Protein AF-A0A9B0X4F9-F1 (afdb_monomer_lite)

Foldseek 3Di:
DDDDDDDDDDDDDDDDDDDDDDDDDDDDDDDDDDDPDPPPCQDPVNVVVVVVPPDDPPDDDDDDDDDPVCVQKDWDDKDWW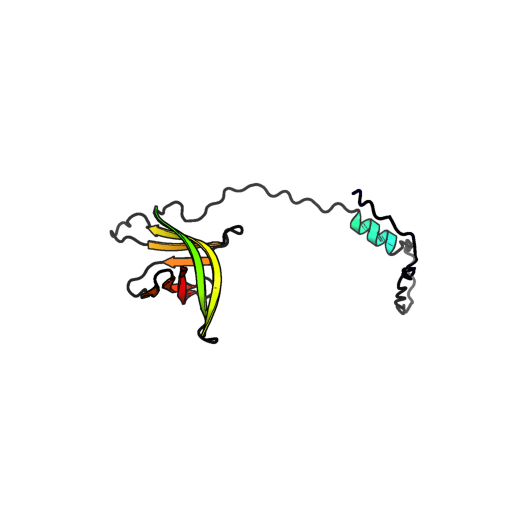WKWFQDPVVRDTDTLATGIKTKIWGDQDPVRDIKIWIWGAHPPVRHTRFTFIDDPPKDWDDPDPQKIKIWGQGPPPRDTTIMMID

pLDDT: mean 78.78, std 25.09, range [26.3, 98.56]

Sequence (166 aa):
GTQKLNQTQHENDSYAKEKPFKSTLKFTVCSPDSRTDSIKNTSLIESAAAFSSKPTPKCLLEKIDVITGEEAEHNVLKINCKLFLFNNTTQSWTERGRGILRLNDTARSDCGTLQSRLIMRNQGSLRLILNSKLWAQMEIQRANHKNVQLTATDLEDYSIKIFLIQ

Radius of gyration: 32.58 Å; chains: 1; bounding box: 94×85×43 Å

Secondary structure (DSSP, 8-state):
-----------------PPP-----------------------HHHHHHHHHTSPPP---PPPPP---S-TTEEEEEEEEEEEEEEETTTTEEEEEEEEEEEEEEEPPPTT----EEEEEEETTT--EEEEEE--TT--EEE-SSS-EEEEEE-TTT--EEEEEE-

InterPro domains:
  IPR000156 Ran binding domain [PF00638] (65-148)
  IPR000156 Ran binding domain [PS50196] (55-159)
  IPR000156 Ran binding domain [SM00160] (55-166)
  IPR011993 PH-like domain superfamily [G3DSA:2.30.29.30] (2-166)
  IPR045255 Ran binding protein RanBP1-like [PTHR23138] (9-165)

Structure (mmCIF, N/CA/C/O backbone):
data_AF-A0A9B0X4F9-F1
#
_entry.id   AF-A0A9B0X4F9-F1
#
loop_
_atom_site.group_PDB
_atom_site.id
_atom_site.type_symbol
_atom_site.label_atom_id
_atom_site.label_alt_id
_atom_site.label_comp_id
_atom_site.label_asym_id
_atom_site.label_entity_id
_atom_site.label_seq_id
_atom_site.pdbx_PDB_ins_code
_atom_site.Cartn_x
_atom_site.Cartn_y
_atom_site.Cartn_z
_atom_site.occupancy
_atom_site.B_iso_or_equiv
_atom_site.auth_seq_id
_atom_site.auth_comp_id
_atom_site.auth_asym_id
_atom_site.auth_atom_id
_atom_site.pdbx_PDB_model_num
ATOM 1 N N . GLY A 1 1 ? -49.229 49.265 -10.719 1.00 39.28 1 GLY A N 1
ATOM 2 C CA . GLY A 1 1 ? -48.471 49.822 -9.587 1.00 39.28 1 GLY A CA 1
ATOM 3 C C . GLY A 1 1 ? -47.003 49.586 -9.826 1.00 39.28 1 GLY A C 1
ATOM 4 O O . GLY A 1 1 ? -46.507 48.509 -9.546 1.00 39.28 1 GLY A O 1
ATOM 5 N N . THR A 1 2 ? -46.360 50.561 -10.446 1.00 32.59 2 THR A N 1
ATOM 6 C CA . THR A 1 2 ? -44.930 50.648 -10.740 1.00 32.59 2 THR A CA 1
ATOM 7 C C . THR A 1 2 ? -44.145 50.846 -9.442 1.00 32.59 2 THR A C 1
ATOM 9 O O . THR A 1 2 ? -44.478 51.738 -8.668 1.00 32.59 2 THR A O 1
ATOM 12 N N . GLN A 1 3 ? -43.088 50.065 -9.217 1.00 37.56 3 GLN A N 1
ATOM 13 C CA . GLN A 1 3 ? -42.052 50.392 -8.236 1.00 37.56 3 GLN A CA 1
ATOM 14 C C . GLN A 1 3 ? -40.694 50.394 -8.943 1.00 37.56 3 GLN A C 1
ATOM 16 O O . GLN A 1 3 ? -40.137 49.356 -9.282 1.00 37.56 3 GLN A O 1
ATOM 21 N N . LYS A 1 4 ? -40.210 51.608 -9.210 1.00 31.52 4 LYS A N 1
ATOM 22 C CA . LYS A 1 4 ? -38.825 51.950 -9.534 1.00 31.52 4 LYS A CA 1
ATOM 23 C C . LYS A 1 4 ? -38.386 52.822 -8.358 1.00 31.52 4 LYS A C 1
ATOM 25 O O . LYS A 1 4 ? -38.984 53.877 -8.160 1.00 31.52 4 LYS A O 1
ATOM 30 N N . LEU A 1 5 ? -37.427 52.363 -7.556 1.00 28.86 5 LEU A N 1
ATOM 31 C CA . LEU A 1 5 ? -36.815 53.165 -6.496 1.00 28.86 5 LEU A CA 1
ATOM 32 C C . LEU A 1 5 ? -35.343 53.400 -6.832 1.00 28.86 5 LEU A C 1
ATOM 34 O O . LEU A 1 5 ? -34.676 52.552 -7.422 1.00 28.86 5 LEU A O 1
ATOM 38 N N . ASN A 1 6 ? -34.924 54.618 -6.519 1.00 30.31 6 ASN A N 1
ATOM 39 C CA . ASN A 1 6 ? -33.817 55.356 -7.092 1.00 30.31 6 ASN A CA 1
ATOM 40 C C . ASN A 1 6 ? -32.425 54.878 -6.668 1.00 30.31 6 ASN A C 1
ATOM 42 O O . ASN A 1 6 ? -32.217 54.354 -5.577 1.00 30.31 6 ASN A O 1
ATOM 46 N N . GLN A 1 7 ? -31.474 55.182 -7.553 1.00 26.91 7 GLN A N 1
ATOM 47 C CA . GLN A 1 7 ? -30.061 55.374 -7.244 1.00 26.91 7 GLN A CA 1
ATOM 48 C C . GLN A 1 7 ? -29.886 56.513 -6.229 1.00 26.91 7 GLN A C 1
ATOM 50 O O . GLN A 1 7 ? -30.475 57.582 -6.401 1.00 26.91 7 GLN A O 1
ATOM 55 N N . THR A 1 8 ? -29.013 56.302 -5.244 1.00 27.41 8 THR A N 1
ATOM 56 C CA . THR A 1 8 ? -28.493 57.351 -4.359 1.00 27.41 8 THR A CA 1
ATOM 57 C C . THR A 1 8 ? -26.998 57.534 -4.601 1.00 27.41 8 THR A C 1
ATOM 59 O O . THR A 1 8 ? -26.262 56.587 -4.876 1.00 27.41 8 THR A O 1
ATOM 62 N N . GLN A 1 9 ? -26.607 58.800 -4.545 1.00 28.00 9 GLN A N 1
ATOM 63 C CA . GLN A 1 9 ? -25.304 59.388 -4.801 1.00 28.00 9 GLN A CA 1
ATOM 64 C C . GLN A 1 9 ? -24.295 59.148 -3.660 1.00 28.00 9 GLN A C 1
ATOM 66 O O . GLN A 1 9 ? -24.671 59.116 -2.496 1.00 28.00 9 GLN A O 1
ATOM 71 N N . HIS A 1 10 ? -23.024 59.014 -4.055 1.00 26.30 10 HIS A N 1
ATOM 72 C CA . HIS A 1 10 ? -21.832 59.731 -3.567 1.00 26.30 10 HIS A CA 1
ATOM 73 C C . HIS A 1 10 ? -21.676 60.036 -2.058 1.00 26.30 10 HIS A C 1
ATOM 75 O O . HIS A 1 10 ? -22.319 60.945 -1.555 1.00 26.30 10 HIS A O 1
ATOM 81 N N . GLU A 1 11 ? -20.685 59.400 -1.416 1.00 26.62 11 GLU A N 1
ATOM 82 C CA . GLU A 1 11 ? -19.753 59.977 -0.418 1.00 26.62 11 GLU A CA 1
ATOM 83 C C . GLU A 1 11 ? -18.623 58.950 -0.168 1.00 26.62 11 GLU A C 1
ATOM 85 O O . GLU A 1 11 ? -18.886 57.778 0.068 1.00 26.62 11 GLU A O 1
ATOM 90 N N . ASN A 1 12 ? -17.394 59.257 -0.599 1.00 26.66 12 ASN A N 1
ATOM 91 C CA . ASN A 1 12 ? -16.253 59.667 0.236 1.00 26.66 12 ASN A CA 1
ATOM 92 C C . ASN A 1 12 ? -15.709 58.569 1.162 1.00 26.66 12 ASN A C 1
ATOM 94 O O . ASN A 1 12 ? -16.177 58.439 2.280 1.00 26.66 12 ASN A O 1
ATOM 98 N N . ASP A 1 13 ? -14.630 57.901 0.739 1.00 30.25 13 ASP A N 1
ATOM 99 C CA . ASP A 1 13 ? -13.618 57.391 1.669 1.00 30.25 13 ASP A CA 1
ATOM 100 C C . ASP A 1 13 ? -12.222 57.463 1.037 1.00 30.25 13 ASP A C 1
ATOM 102 O O . ASP A 1 13 ? -11.857 56.758 0.095 1.00 30.25 13 ASP A O 1
ATOM 106 N N . SER A 1 14 ? -11.440 58.401 1.560 1.00 31.98 14 SER A N 1
ATOM 107 C CA . SER A 1 14 ? -10.028 58.610 1.280 1.00 31.98 14 SER A CA 1
ATOM 108 C C . SER A 1 14 ? -9.202 57.464 1.865 1.00 31.98 14 SER A C 1
ATOM 110 O O . SER A 1 14 ? -9.016 57.402 3.080 1.00 31.98 14 SER A O 1
ATOM 112 N N . TYR A 1 15 ? -8.656 56.588 1.021 1.00 32.69 15 TYR A N 1
ATOM 113 C CA . TYR A 1 15 ? -7.673 55.598 1.459 1.00 32.69 15 TYR A CA 1
ATOM 114 C C . TYR A 1 15 ? -6.246 56.148 1.345 1.00 32.69 15 TYR A C 1
ATOM 116 O O . TYR A 1 15 ? -5.843 56.745 0.345 1.00 32.69 15 TYR A O 1
ATOM 124 N N . ALA A 1 16 ? -5.511 55.991 2.440 1.00 39.97 16 ALA A N 1
ATOM 125 C CA . ALA A 1 16 ? -4.215 56.583 2.709 1.00 39.97 16 ALA A CA 1
ATOM 126 C C . ALA A 1 16 ? -3.143 56.228 1.661 1.00 39.97 16 ALA A C 1
ATOM 128 O O . ALA A 1 16 ? -2.991 55.081 1.251 1.00 39.97 16 ALA A O 1
ATOM 129 N N . LYS A 1 17 ? -2.336 57.233 1.293 1.00 35.12 17 LYS A N 1
ATOM 130 C CA . LYS A 1 17 ? -1.061 57.059 0.585 1.00 35.12 17 LYS A CA 1
ATOM 131 C C . LYS A 1 17 ? -0.130 56.186 1.429 1.00 35.12 17 LYS A C 1
ATOM 133 O O . LYS A 1 17 ? 0.412 56.664 2.428 1.00 35.12 17 LYS A O 1
ATOM 138 N N . GLU A 1 18 ? 0.099 54.946 1.010 1.00 40.00 18 GLU A N 1
ATOM 139 C CA . GLU A 1 18 ? 1.185 54.132 1.550 1.00 40.00 18 GLU A CA 1
ATOM 140 C C . GLU A 1 18 ? 2.526 54.809 1.236 1.00 40.00 18 GLU A C 1
ATOM 142 O O . GLU A 1 18 ? 2.889 55.050 0.083 1.00 40.00 18 GLU A O 1
ATOM 147 N N . LYS A 1 19 ? 3.252 55.191 2.290 1.00 42.22 19 LYS A N 1
ATOM 148 C CA . LYS A 1 19 ? 4.610 55.722 2.175 1.00 42.22 19 LYS A CA 1
ATOM 149 C C . LYS A 1 19 ? 5.572 54.540 2.021 1.00 42.22 19 LYS A C 1
ATOM 151 O O . LYS A 1 19 ? 5.506 53.622 2.835 1.00 42.22 19 LYS A O 1
ATOM 156 N N . PRO A 1 20 ? 6.502 54.561 1.054 1.00 38.19 20 PRO A N 1
ATOM 157 C CA . PRO A 1 20 ? 7.489 53.499 0.927 1.00 38.19 20 PRO A CA 1
ATOM 158 C C . PRO A 1 20 ? 8.387 53.467 2.170 1.00 38.19 20 PRO A C 1
ATOM 160 O O . PRO A 1 20 ? 8.995 54.474 2.546 1.00 38.19 20 PRO A O 1
ATOM 163 N N . PHE A 1 21 ? 8.455 52.300 2.810 1.00 39.16 21 PHE A N 1
ATOM 164 C CA . PHE A 1 21 ? 9.322 52.027 3.951 1.00 39.16 21 PHE A CA 1
ATOM 165 C C . PHE A 1 21 ? 10.792 52.116 3.510 1.00 39.16 21 PHE A C 1
ATOM 167 O O . PHE A 1 21 ? 11.320 51.217 2.857 1.00 39.16 21 PHE A O 1
ATOM 174 N N . LYS A 1 22 ? 11.464 53.226 3.835 1.00 42.25 22 LYS A N 1
ATOM 175 C CA . LYS A 1 22 ? 12.913 53.379 3.645 1.00 42.25 22 LYS A CA 1
ATOM 176 C C . LYS A 1 22 ? 13.643 52.742 4.826 1.00 42.25 22 LYS A C 1
ATOM 178 O O . LYS A 1 22 ? 13.843 53.386 5.852 1.00 42.25 22 LYS A O 1
ATOM 183 N N . SER A 1 23 ? 14.056 51.488 4.669 1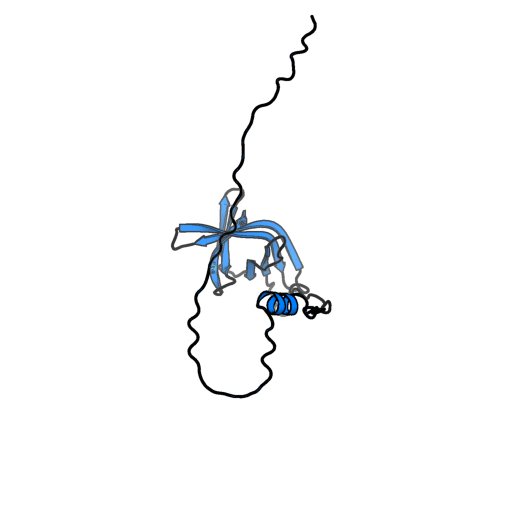.00 43.59 23 SER A N 1
ATOM 184 C CA . SER A 1 23 ? 15.052 50.872 5.548 1.00 43.59 23 SER A CA 1
ATOM 185 C C . SER A 1 23 ? 16.450 51.300 5.097 1.00 43.59 23 SER A C 1
ATOM 187 O O . SER A 1 23 ? 16.928 50.872 4.047 1.00 43.59 23 SER A O 1
ATOM 189 N N . THR A 1 24 ? 17.100 52.172 5.865 1.00 32.31 24 THR A N 1
ATOM 190 C CA . THR A 1 24 ? 18.518 52.505 5.672 1.00 32.31 24 THR A CA 1
ATOM 191 C C . THR A 1 24 ? 19.353 51.565 6.536 1.00 32.31 24 THR A C 1
ATOM 193 O O . THR A 1 24 ? 19.509 51.802 7.734 1.00 32.31 24 THR A O 1
ATOM 196 N N . LEU A 1 25 ? 19.910 50.508 5.943 1.00 37.31 25 LEU A N 1
ATOM 197 C CA . LEU A 1 25 ? 20.941 49.700 6.598 1.00 37.31 25 LEU A CA 1
ATOM 198 C C . LEU A 1 25 ? 22.278 50.449 6.520 1.00 37.31 25 LEU A C 1
ATOM 200 O O . LEU A 1 25 ? 22.839 50.630 5.442 1.00 37.31 25 LEU A O 1
ATOM 204 N N . LYS A 1 26 ? 22.779 50.912 7.669 1.00 31.39 26 LYS A N 1
ATOM 205 C CA . LYS A 1 26 ? 24.117 51.504 7.791 1.00 31.39 26 LYS A CA 1
ATOM 206 C C . LYS A 1 26 ? 25.141 50.377 7.935 1.00 31.39 26 LYS A C 1
ATOM 208 O O . LYS A 1 26 ? 25.306 49.840 9.024 1.00 31.39 26 LYS A O 1
ATOM 213 N N . PHE A 1 27 ? 25.820 50.024 6.849 1.00 35.81 27 PHE A N 1
ATOM 214 C CA . PHE A 1 27 ? 27.037 49.218 6.929 1.00 35.81 27 PHE A CA 1
ATOM 215 C C . PHE A 1 27 ? 28.228 50.138 7.202 1.00 35.81 27 PHE A C 1
ATOM 217 O O . PHE A 1 27 ? 28.522 51.035 6.413 1.00 35.81 27 PHE A O 1
ATOM 224 N N . THR A 1 28 ? 28.904 49.926 8.329 1.00 27.84 28 THR A N 1
ATOM 225 C CA . THR A 1 28 ? 30.188 50.566 8.627 1.00 27.84 28 THR A CA 1
ATOM 226 C C . THR A 1 28 ? 31.271 49.868 7.809 1.00 27.84 28 THR A C 1
ATOM 228 O O . THR A 1 28 ? 31.554 48.694 8.034 1.00 27.84 28 THR A O 1
ATOM 231 N N . VAL A 1 29 ? 31.862 50.580 6.850 1.00 33.84 29 VAL A N 1
ATOM 232 C CA . VAL A 1 29 ? 33.028 50.119 6.085 1.00 33.84 29 VAL A CA 1
ATOM 233 C C . VAL A 1 29 ? 34.283 50.676 6.758 1.00 33.84 29 VAL A C 1
ATOM 235 O O . VAL A 1 29 ? 34.489 51.888 6.761 1.00 33.84 29 VAL A O 1
ATOM 238 N N . CYS A 1 30 ? 35.118 49.806 7.327 1.00 32.28 30 CYS A N 1
ATOM 239 C CA . CYS A 1 30 ? 36.503 50.144 7.659 1.00 32.28 30 CYS A CA 1
ATOM 240 C C . CYS A 1 30 ? 37.371 49.984 6.397 1.00 32.28 30 CYS A C 1
ATOM 242 O O . CYS A 1 30 ? 37.438 48.895 5.835 1.00 32.28 30 CYS A O 1
ATOM 244 N N . SER A 1 31 ? 38.029 51.065 5.977 1.00 37.81 31 SER A N 1
ATOM 245 C CA . SER A 1 31 ? 39.200 51.080 5.072 1.00 37.81 31 SER A CA 1
ATOM 246 C C . SER A 1 31 ? 40.475 51.202 5.933 1.00 37.81 31 SER A C 1
ATOM 248 O O . SER A 1 31 ? 40.319 51.654 7.071 1.00 37.81 31 SER A O 1
ATOM 250 N N . PRO A 1 32 ? 41.713 50.894 5.471 1.00 47.50 32 PRO A N 1
ATOM 251 C CA . PRO A 1 32 ? 42.192 51.011 4.083 1.00 47.50 32 PRO A CA 1
ATOM 252 C C . PRO A 1 32 ? 43.129 49.874 3.597 1.00 47.50 32 PRO A C 1
ATOM 254 O O . PRO A 1 32 ? 43.811 49.244 4.388 1.00 47.50 32 PRO A O 1
ATOM 257 N N . ASP A 1 33 ? 43.219 49.661 2.282 1.00 34.47 33 ASP A N 1
ATOM 258 C CA . ASP A 1 33 ? 44.518 49.467 1.615 1.00 34.47 33 ASP A CA 1
ATOM 259 C C . ASP A 1 33 ? 44.372 49.583 0.093 1.00 34.47 33 ASP A C 1
ATOM 261 O O . ASP A 1 33 ? 43.510 48.976 -0.545 1.00 34.47 33 ASP A O 1
ATOM 265 N N . SER A 1 34 ? 45.214 50.435 -0.481 1.00 47.25 34 SER A N 1
ATOM 266 C CA . SER A 1 34 ? 45.229 50.822 -1.884 1.00 47.25 34 SER A CA 1
ATOM 267 C C . SER A 1 34 ? 45.677 49.676 -2.791 1.00 47.25 34 SER A C 1
ATOM 269 O O . SER A 1 34 ? 46.857 49.321 -2.820 1.00 47.25 34 SER A O 1
ATOM 271 N N . ARG A 1 35 ? 44.759 49.177 -3.621 1.00 39.03 35 ARG A N 1
ATOM 272 C CA . ARG A 1 35 ? 45.091 48.624 -4.937 1.00 39.03 35 ARG A CA 1
ATOM 273 C C . ARG A 1 35 ? 44.182 49.252 -5.982 1.00 39.03 35 ARG A C 1
ATOM 275 O O . ARG A 1 35 ? 42.960 49.189 -5.887 1.00 39.03 35 ARG A O 1
ATOM 282 N N . THR A 1 36 ? 44.816 49.911 -6.940 1.00 45.69 36 THR A N 1
ATOM 283 C CA . THR A 1 36 ? 44.202 50.602 -8.069 1.00 45.69 36 THR A CA 1
ATOM 284 C C . THR A 1 36 ? 43.710 49.580 -9.092 1.00 45.69 36 THR A C 1
ATOM 286 O O . THR A 1 36 ? 44.281 49.453 -10.165 1.00 45.69 36 THR A O 1
ATOM 289 N N . ASP A 1 37 ? 42.651 48.849 -8.765 1.00 44.97 37 ASP A N 1
ATOM 290 C CA . ASP A 1 37 ? 41.854 48.130 -9.755 1.00 44.97 37 ASP A CA 1
ATOM 291 C C . ASP A 1 37 ? 40.559 48.914 -9.941 1.00 44.97 37 ASP A C 1
ATOM 293 O O . ASP A 1 37 ? 39.888 49.254 -8.971 1.00 44.97 37 ASP A O 1
ATOM 297 N N . SER A 1 38 ? 40.242 49.276 -11.184 1.00 49.66 38 SER A N 1
ATOM 298 C CA . SER A 1 38 ? 39.087 50.103 -11.544 1.00 49.66 38 SER A CA 1
ATOM 299 C C . SER A 1 38 ? 37.806 49.564 -10.877 1.00 49.66 38 SER A C 1
ATOM 301 O O . SER A 1 38 ? 37.209 48.589 -11.348 1.00 49.66 38 SER A O 1
ATOM 303 N N . ILE A 1 39 ? 37.377 50.188 -9.777 1.00 56.12 39 ILE A N 1
ATOM 304 C CA . ILE A 1 39 ? 36.119 49.861 -9.108 1.00 56.12 39 ILE A CA 1
ATOM 305 C C . ILE A 1 39 ? 35.013 50.373 -10.027 1.00 56.12 39 ILE A C 1
ATOM 307 O O . ILE A 1 39 ? 34.684 51.559 -10.043 1.00 56.12 39 ILE A O 1
ATOM 311 N N . LYS A 1 40 ? 34.455 49.481 -10.848 1.00 63.94 40 LYS A N 1
ATOM 312 C CA . LYS A 1 40 ? 33.198 49.759 -11.539 1.00 63.94 40 LYS A CA 1
ATOM 313 C C . LYS A 1 40 ? 32.140 49.929 -10.451 1.00 63.94 40 LYS A C 1
ATOM 315 O O . LYS A 1 40 ? 31.784 48.961 -9.788 1.00 63.94 40 LYS A O 1
ATOM 320 N N . ASN A 1 41 ? 31.668 51.158 -10.251 1.00 63.78 41 ASN A N 1
ATOM 321 C CA . ASN A 1 41 ? 30.571 51.474 -9.338 1.00 63.78 41 ASN A CA 1
ATOM 322 C C . ASN A 1 41 ? 29.247 50.945 -9.916 1.00 63.78 41 ASN A C 1
ATOM 324 O O . ASN A 1 41 ? 28.401 51.722 -10.345 1.00 63.78 41 ASN A O 1
ATOM 328 N N . THR A 1 42 ? 29.081 49.625 -9.978 1.00 66.50 42 THR A N 1
ATOM 329 C CA . THR A 1 42 ? 27.810 49.001 -10.349 1.00 66.50 42 THR A CA 1
ATOM 330 C C . THR A 1 42 ? 26.863 49.095 -9.164 1.00 66.50 42 THR A C 1
ATOM 332 O O . THR A 1 42 ? 27.178 48.608 -8.074 1.00 66.50 42 THR A O 1
ATOM 335 N N . SER A 1 43 ? 25.712 49.738 -9.350 1.00 85.50 43 SER A N 1
ATOM 336 C CA . SER A 1 43 ? 24.736 49.881 -8.263 1.00 85.50 43 SER A CA 1
ATOM 337 C C . SER A 1 43 ? 24.168 48.516 -7.842 1.00 85.50 43 SER A C 1
ATOM 339 O O . SER A 1 43 ? 24.151 47.568 -8.625 1.00 85.50 43 SER A O 1
ATOM 341 N N . LEU A 1 44 ? 23.637 48.403 -6.619 1.00 84.69 44 LEU A N 1
ATOM 342 C CA . LEU A 1 44 ? 22.966 47.172 -6.166 1.00 84.69 44 LEU A CA 1
ATOM 343 C C . LEU A 1 44 ? 21.812 46.761 -7.097 1.00 84.69 44 LEU A C 1
ATOM 345 O O . LEU A 1 44 ? 21.625 45.573 -7.355 1.00 84.69 44 LEU A O 1
ATOM 349 N N . ILE A 1 45 ? 21.082 47.745 -7.635 1.00 83.81 45 ILE A N 1
ATOM 350 C CA . ILE A 1 45 ? 20.023 47.535 -8.632 1.00 83.81 45 ILE A CA 1
ATOM 351 C C . ILE A 1 45 ? 20.603 46.920 -9.909 1.00 83.81 45 ILE A C 1
ATOM 353 O O . ILE A 1 45 ? 20.031 45.986 -10.462 1.00 83.81 45 ILE A O 1
ATOM 357 N N . GLU A 1 46 ? 21.744 47.425 -10.364 1.00 85.88 46 GLU A N 1
ATOM 358 C CA . GLU A 1 46 ? 22.396 46.990 -11.598 1.00 85.88 46 GLU A CA 1
ATOM 359 C C . GLU A 1 46 ? 22.950 45.566 -11.470 1.00 85.88 46 GLU A C 1
ATOM 361 O O . GLU A 1 46 ? 22.726 44.732 -12.346 1.00 85.88 46 GLU A O 1
ATOM 366 N N . SER A 1 47 ? 23.565 45.242 -10.331 1.00 83.44 47 SER A N 1
ATOM 367 C CA . SER A 1 47 ? 24.022 43.884 -10.019 1.00 83.44 47 SER A CA 1
ATOM 368 C C . SER A 1 47 ? 22.859 42.888 -9.904 1.00 83.44 47 SER A C 1
ATOM 370 O O . SER A 1 47 ? 22.949 41.773 -10.420 1.00 83.44 47 SER A O 1
ATOM 372 N N . ALA A 1 48 ? 21.740 43.283 -9.283 1.00 83.62 48 ALA A N 1
ATOM 373 C CA . ALA A 1 48 ? 20.542 42.446 -9.174 1.00 83.62 48 ALA A CA 1
ATOM 374 C C . ALA A 1 48 ? 19.855 42.228 -10.534 1.00 83.62 48 ALA A C 1
ATOM 376 O O . ALA A 1 48 ? 19.432 41.110 -10.847 1.00 83.62 48 ALA A O 1
ATOM 377 N N . ALA A 1 49 ? 19.792 43.270 -11.368 1.00 84.62 49 ALA A N 1
ATOM 378 C CA . ALA A 1 49 ? 19.272 43.182 -12.728 1.00 84.62 49 ALA A CA 1
ATOM 379 C C . ALA A 1 49 ? 20.148 42.270 -13.597 1.00 84.62 49 ALA A C 1
ATOM 381 O O . ALA A 1 49 ? 19.618 41.426 -14.314 1.00 84.62 49 ALA A O 1
ATOM 382 N N . ALA A 1 50 ? 21.476 42.369 -13.478 1.00 83.19 50 ALA A N 1
ATOM 383 C CA . ALA A 1 50 ? 22.423 41.512 -14.189 1.00 83.19 50 ALA A CA 1
ATOM 384 C C . ALA A 1 50 ? 22.371 40.041 -13.738 1.00 83.19 50 ALA A C 1
ATOM 386 O O . ALA A 1 50 ? 22.648 39.143 -14.530 1.00 83.19 50 ALA A O 1
ATOM 387 N N . PHE A 1 51 ? 22.028 39.766 -12.476 1.00 78.75 51 PHE A N 1
ATOM 388 C CA . PHE A 1 51 ? 21.792 38.398 -12.010 1.00 78.75 51 PHE A CA 1
ATOM 389 C C . PHE A 1 51 ? 20.463 37.841 -12.532 1.00 78.75 51 PHE A C 1
ATOM 391 O O . PHE A 1 51 ? 20.412 36.703 -12.986 1.00 78.75 51 PHE A O 1
ATOM 398 N N . SER A 1 52 ? 19.409 38.659 -12.527 1.00 81.38 52 SER A N 1
ATOM 399 C CA . SER A 1 52 ? 18.065 38.254 -12.965 1.00 81.38 52 SER A CA 1
ATOM 400 C C . SER A 1 52 ? 17.945 38.111 -14.487 1.00 81.38 52 SER A C 1
ATOM 402 O O . SER A 1 52 ? 17.118 37.343 -14.967 1.00 81.38 52 SER A O 1
ATOM 404 N N . SER A 1 53 ? 18.765 38.838 -15.255 1.00 79.25 53 SER A N 1
ATOM 405 C CA . SER A 1 53 ? 18.789 38.772 -16.721 1.00 79.25 53 SER A CA 1
ATOM 406 C C . SER A 1 53 ? 19.646 37.633 -17.271 1.00 79.25 53 SER A C 1
ATOM 408 O O . SER A 1 53 ? 19.552 37.330 -18.461 1.00 79.25 53 SER A O 1
ATOM 410 N N . LYS A 1 54 ? 20.460 36.977 -16.431 1.00 80.06 54 LYS A N 1
ATOM 411 C CA . LYS A 1 54 ? 21.195 35.774 -16.829 1.00 80.06 54 LYS A CA 1
ATOM 412 C C . LYS A 1 54 ? 20.196 34.639 -17.062 1.00 80.06 54 LYS A C 1
ATOM 414 O O . LYS A 1 54 ? 19.527 34.226 -16.114 1.00 80.06 54 LYS A O 1
ATOM 419 N N . PRO A 1 55 ? 20.101 34.099 -18.290 1.00 74.94 55 PRO A N 1
ATOM 420 C CA . PRO A 1 55 ? 19.258 32.946 -18.551 1.00 74.94 55 PRO A CA 1
ATOM 421 C C . PRO A 1 55 ? 19.751 31.784 -17.692 1.00 74.94 55 PRO A C 1
ATOM 423 O O . PRO A 1 55 ? 20.910 31.378 -17.795 1.00 74.94 55 PRO A O 1
ATOM 426 N N . THR A 1 56 ? 18.886 31.246 -16.838 1.00 75.75 56 THR A N 1
ATOM 427 C CA . THR A 1 56 ? 19.182 29.986 -16.167 1.00 75.75 56 THR A CA 1
ATOM 428 C C . THR A 1 56 ? 19.265 28.890 -17.231 1.00 75.75 56 THR A C 1
ATOM 430 O O . THR A 1 56 ? 18.378 28.803 -18.089 1.00 75.75 56 THR A O 1
ATOM 433 N N . PRO A 1 57 ? 20.330 28.069 -17.241 1.00 79.00 57 PRO A N 1
ATOM 434 C CA . PRO A 1 57 ? 20.439 26.979 -18.196 1.00 79.00 57 PRO A CA 1
ATOM 435 C C . PRO A 1 57 ? 19.233 26.052 -18.019 1.00 79.00 57 PRO A C 1
ATOM 437 O O . PRO A 1 57 ? 19.023 25.473 -16.952 1.00 79.00 57 PRO A O 1
ATOM 440 N N . LYS A 1 58 ? 18.405 25.946 -19.064 1.00 77.75 58 LYS A N 1
ATOM 441 C CA . LYS A 1 58 ? 17.268 25.026 -19.085 1.00 77.75 58 LYS A CA 1
ATOM 442 C C . LYS A 1 58 ? 17.823 23.611 -19.188 1.00 77.75 58 LYS A C 1
ATOM 444 O O . LYS A 1 58 ? 18.295 23.206 -20.246 1.00 77.75 58 LYS A O 1
ATOM 449 N N . CYS A 1 59 ? 17.788 22.875 -18.082 1.00 81.69 59 CYS A N 1
ATOM 450 C CA . CYS A 1 59 ? 18.077 21.449 -18.085 1.00 81.69 59 CYS A CA 1
ATOM 451 C C . CYS A 1 59 ? 16.930 20.733 -18.814 1.00 81.69 59 CYS A C 1
ATOM 453 O O . CYS A 1 59 ? 15.814 20.658 -18.300 1.00 81.69 59 CYS A O 1
ATOM 455 N N . LEU A 1 60 ? 17.187 20.272 -20.039 1.00 86.31 60 LEU A N 1
ATOM 456 C CA . LEU A 1 60 ? 16.283 19.380 -20.757 1.00 86.31 60 LEU A CA 1
ATOM 457 C C . LEU A 1 60 ? 16.628 17.952 -20.344 1.00 86.31 60 LEU A C 1
ATOM 459 O O . LEU A 1 60 ? 17.710 17.461 -20.652 1.00 86.31 60 LEU A O 1
ATOM 463 N N . LEU A 1 61 ? 15.719 17.317 -19.611 1.00 88.94 61 LEU A N 1
ATOM 464 C CA . LEU A 1 61 ? 15.837 15.910 -19.257 1.00 88.94 61 LEU A CA 1
ATOM 465 C C . LEU A 1 61 ? 15.256 15.064 -20.386 1.00 88.94 61 LEU A C 1
ATOM 467 O O . LEU A 1 61 ? 14.179 15.361 -20.907 1.00 88.94 61 LEU A O 1
ATOM 471 N N . GLU A 1 62 ? 15.971 14.008 -20.753 1.00 90.75 62 GLU A N 1
ATOM 472 C CA . GLU A 1 62 ? 15.468 13.013 -21.689 1.00 90.75 62 GLU A CA 1
ATOM 473 C C . GLU A 1 62 ? 14.352 12.189 -21.035 1.00 90.75 62 GLU A C 1
ATOM 475 O O . GLU A 1 62 ? 14.394 11.871 -19.842 1.00 90.75 62 GLU A O 1
ATOM 480 N N . LYS A 1 63 ? 13.328 11.848 -21.822 1.00 90.69 63 LYS A N 1
ATOM 481 C CA . LYS A 1 63 ? 12.271 10.948 -21.369 1.00 90.69 63 LYS A CA 1
ATOM 482 C C . LYS A 1 63 ? 12.835 9.532 -21.303 1.00 90.69 63 LYS A C 1
ATOM 484 O O . LYS A 1 63 ? 13.156 8.957 -22.335 1.00 90.69 63 LYS A O 1
ATOM 489 N N . ILE A 1 64 ? 12.880 8.968 -20.103 1.00 92.94 64 ILE A N 1
ATOM 490 C CA . ILE A 1 64 ? 13.217 7.560 -19.891 1.00 92.94 64 ILE A CA 1
ATOM 491 C C . ILE A 1 64 ? 11.955 6.703 -19.814 1.00 92.94 64 ILE A C 1
ATOM 493 O O . ILE A 1 64 ? 10.887 7.174 -19.400 1.00 92.94 64 ILE A O 1
ATOM 497 N N . ASP A 1 65 ? 12.095 5.432 -20.169 1.00 91.31 65 ASP A N 1
ATOM 498 C CA . ASP A 1 65 ? 11.059 4.438 -19.926 1.00 91.31 65 ASP A CA 1
ATOM 499 C C . ASP A 1 65 ? 10.965 4.129 -18.428 1.00 91.31 65 ASP A C 1
ATOM 501 O O . ASP A 1 65 ? 11.966 3.949 -17.732 1.00 91.31 65 ASP A O 1
ATOM 505 N N . VAL A 1 66 ? 9.736 4.092 -17.915 1.00 90.31 66 VAL A N 1
ATOM 506 C CA . VAL A 1 66 ? 9.465 3.874 -16.492 1.00 90.31 66 VAL A CA 1
ATOM 507 C C . VAL A 1 66 ? 9.139 2.404 -16.265 1.00 90.31 66 VAL A C 1
ATOM 509 O O . VAL A 1 66 ? 8.101 1.924 -16.716 1.00 90.31 66 VAL A O 1
ATOM 512 N N . ILE A 1 67 ? 10.002 1.717 -15.518 1.00 92.00 67 ILE A N 1
ATOM 513 C CA . ILE A 1 67 ? 9.782 0.346 -15.044 1.00 92.00 67 ILE A CA 1
ATOM 514 C C . ILE A 1 67 ? 9.304 0.419 -13.590 1.00 92.00 67 ILE A C 1
ATOM 516 O O . ILE A 1 67 ? 9.925 1.058 -12.741 1.00 92.00 67 ILE A O 1
ATOM 520 N N . THR A 1 68 ? 8.171 -0.208 -13.302 1.00 89.50 68 THR A N 1
ATOM 521 C CA . THR A 1 68 ? 7.503 -0.195 -11.995 1.00 89.50 68 THR A CA 1
ATOM 522 C C . THR A 1 68 ? 7.986 -1.295 -11.053 1.00 89.50 68 THR A C 1
ATOM 524 O O . THR A 1 68 ? 7.803 -1.159 -9.842 1.00 89.50 68 THR A O 1
ATOM 527 N N . GLY A 1 69 ? 8.614 -2.353 -11.579 1.00 90.81 69 GLY A N 1
ATOM 528 C CA . GLY A 1 69 ? 9.042 -3.523 -10.806 1.00 90.81 69 GLY A CA 1
ATOM 529 C C . GLY A 1 69 ? 7.876 -4.439 -10.417 1.00 90.81 69 GLY A C 1
ATOM 530 O O . GLY A 1 69 ? 7.966 -5.197 -9.451 1.00 90.81 69 GLY A O 1
ATOM 531 N N . GLU A 1 70 ? 6.755 -4.317 -11.127 1.00 91.31 70 GLU A N 1
ATOM 532 C CA . GLU A 1 70 ? 5.511 -5.067 -10.922 1.00 91.31 70 GLU A CA 1
ATOM 533 C C . GLU A 1 70 ? 5.083 -5.800 -12.215 1.00 91.31 70 GLU A C 1
ATOM 535 O O . GLU A 1 70 ? 4.027 -6.419 -12.255 1.00 91.31 70 GLU A O 1
ATOM 540 N N . GLU A 1 71 ? 5.884 -5.738 -13.287 1.00 91.38 71 GLU A N 1
ATOM 541 C CA . GLU A 1 71 ? 5.532 -6.210 -14.638 1.00 91.38 71 GLU A CA 1
ATOM 542 C C . GLU A 1 71 ? 5.372 -7.733 -14.735 1.00 91.38 71 GLU A C 1
ATOM 544 O O . GLU A 1 71 ? 4.635 -8.224 -15.586 1.00 91.38 71 GLU A O 1
ATOM 549 N N . ALA A 1 72 ? 6.063 -8.479 -13.872 1.00 91.00 72 ALA A N 1
ATOM 550 C CA . ALA A 1 72 ? 6.017 -9.941 -13.828 1.00 91.00 72 ALA A CA 1
ATOM 551 C C . ALA A 1 72 ? 4.917 -10.487 -12.894 1.00 91.00 72 ALA A C 1
ATOM 553 O O . ALA A 1 72 ? 4.862 -11.692 -12.640 1.00 91.00 72 ALA A O 1
ATOM 554 N N . GLU A 1 73 ? 4.067 -9.615 -12.344 1.00 94.00 73 GLU A N 1
ATOM 555 C CA . GLU A 1 73 ? 3.034 -9.976 -11.374 1.00 94.00 73 GLU A CA 1
ATOM 556 C C . GLU A 1 73 ? 1.629 -9.893 -11.966 1.00 94.00 73 GLU A C 1
ATOM 558 O O . GLU A 1 73 ? 1.331 -9.074 -12.836 1.00 94.00 73 GLU A O 1
ATOM 563 N N . HIS A 1 74 ? 0.730 -10.724 -11.445 1.00 94.25 74 HIS A N 1
ATOM 564 C CA . HIS A 1 74 ? -0.673 -10.732 -11.818 1.00 94.25 74 HIS A CA 1
ATOM 565 C C . HIS A 1 74 ? -1.519 -10.003 -10.774 1.00 94.25 74 HIS A C 1
ATOM 567 O O . HIS A 1 74 ? -1.446 -10.300 -9.584 1.00 94.25 74 HIS A O 1
ATOM 573 N N . ASN A 1 75 ? -2.355 -9.062 -11.211 1.00 96.06 75 ASN A N 1
ATOM 574 C CA . ASN A 1 75 ? -3.251 -8.343 -10.314 1.00 96.06 75 ASN A CA 1
ATOM 575 C C . ASN A 1 75 ? -4.525 -9.153 -10.032 1.00 96.06 75 ASN A C 1
ATOM 577 O O . ASN A 1 75 ? -5.294 -9.432 -10.945 1.00 96.06 75 ASN A O 1
ATOM 581 N N . VAL A 1 76 ? -4.765 -9.463 -8.758 1.00 96.69 76 VAL A N 1
ATOM 582 C CA . VAL A 1 76 ? -5.923 -10.241 -8.281 1.00 96.69 76 VAL A CA 1
ATOM 583 C C . VAL A 1 76 ? -7.045 -9.332 -7.785 1.00 96.69 76 VAL A C 1
ATOM 585 O O . VAL A 1 76 ? -8.223 -9.574 -8.034 1.00 96.69 76 VAL A O 1
ATOM 588 N N . LEU A 1 77 ? -6.679 -8.266 -7.071 1.00 97.50 77 LEU A N 1
ATOM 589 C CA . LEU A 1 77 ? -7.612 -7.292 -6.513 1.00 97.50 77 LEU A CA 1
ATOM 590 C C . LEU A 1 77 ? -7.160 -5.886 -6.871 1.00 97.50 77 LEU A C 1
ATOM 592 O O . LEU A 1 77 ? -5.967 -5.578 -6.817 1.00 97.50 77 LEU A O 1
ATOM 596 N N . LYS A 1 78 ? -8.128 -5.016 -7.152 1.00 97.75 78 LYS A N 1
ATOM 597 C CA . LYS A 1 78 ? -7.909 -3.589 -7.359 1.00 97.75 78 LYS A CA 1
ATOM 598 C C . LYS A 1 78 ? -9.073 -2.798 -6.779 1.00 97.75 78 LYS A C 1
ATOM 600 O O . LYS A 1 78 ? -10.181 -2.868 -7.302 1.00 97.75 78 LYS A O 1
ATOM 605 N N . ILE A 1 79 ? -8.818 -2.032 -5.724 1.00 97.75 79 ILE A N 1
ATOM 606 C CA . ILE A 1 79 ? -9.840 -1.213 -5.060 1.00 97.75 79 ILE A CA 1
ATOM 607 C C . ILE A 1 79 ? -9.319 0.196 -4.798 1.00 97.75 79 ILE A C 1
ATOM 609 O O . ILE A 1 79 ? -8.133 0.385 -4.544 1.00 97.75 79 ILE A O 1
ATOM 613 N N . ASN A 1 80 ? -10.199 1.193 -4.882 1.00 98.06 80 ASN A N 1
ATOM 614 C CA . ASN A 1 80 ? -9.886 2.554 -4.455 1.00 98.06 80 ASN A CA 1
ATOM 615 C C . ASN A 1 80 ? -10.239 2.693 -2.975 1.00 98.06 80 ASN A C 1
ATOM 617 O O . ASN A 1 80 ? -11.379 2.425 -2.601 1.00 98.06 80 ASN A O 1
ATOM 621 N N . CYS A 1 81 ? -9.277 3.094 -2.156 1.00 98.19 81 CYS A N 1
ATOM 622 C CA . CYS A 1 81 ? -9.448 3.188 -0.714 1.00 98.19 81 CYS A CA 1
ATOM 623 C C . CYS A 1 81 ? -8.550 4.274 -0.111 1.00 98.19 81 CYS A C 1
ATOM 625 O O . CYS A 1 81 ? -7.664 4.845 -0.761 1.00 98.19 81 CYS A O 1
ATOM 627 N N . LYS A 1 82 ? -8.776 4.552 1.168 1.00 98.44 82 LYS A N 1
ATOM 628 C CA . LYS A 1 82 ? -7.853 5.291 2.027 1.00 98.44 82 LYS A CA 1
ATOM 629 C C . LYS A 1 82 ? -7.128 4.320 2.946 1.00 98.44 82 LYS A C 1
ATOM 631 O O . LYS A 1 82 ? -7.726 3.374 3.452 1.00 98.44 82 LYS A O 1
ATOM 636 N N . LEU A 1 83 ? -5.847 4.583 3.166 1.00 98.56 83 LEU A N 1
ATOM 637 C CA . LEU A 1 83 ? -4.995 3.832 4.073 1.00 98.56 83 LEU A CA 1
ATOM 638 C C . LEU A 1 83 ? -4.657 4.702 5.276 1.00 98.56 83 LEU A C 1
ATOM 640 O O . LEU A 1 83 ? -4.184 5.830 5.118 1.00 98.56 83 LEU A O 1
ATOM 644 N N . PHE A 1 84 ? -4.851 4.158 6.469 1.00 98.50 84 PHE A N 1
ATOM 645 C CA . PHE A 1 84 ? -4.450 4.784 7.722 1.00 98.50 84 PHE A CA 1
ATOM 646 C C . PHE A 1 84 ? -3.445 3.899 8.448 1.00 98.50 84 PHE A C 1
ATOM 648 O O . PHE A 1 84 ? -3.528 2.675 8.378 1.00 98.50 84 PHE A O 1
ATOM 655 N N . LEU A 1 85 ? -2.521 4.532 9.161 1.00 98.06 85 LEU A N 1
ATOM 656 C CA . LEU A 1 85 ? -1.559 3.890 10.042 1.00 98.06 85 LEU A CA 1
ATOM 657 C C . LEU A 1 85 ? -1.968 4.138 11.495 1.00 98.06 85 LEU A C 1
ATOM 659 O O . LEU A 1 85 ? -2.254 5.279 11.871 1.00 98.06 85 LEU A O 1
ATOM 663 N N . PHE A 1 86 ? -1.983 3.085 12.307 1.00 98.12 86 PHE A N 1
ATOM 664 C CA . PHE A 1 86 ? -2.202 3.216 13.741 1.00 98.12 86 PHE A CA 1
ATOM 665 C C . PHE A 1 86 ? -0.928 3.702 14.436 1.00 98.12 86 PHE A C 1
ATOM 667 O O . PHE A 1 86 ? 0.141 3.106 14.297 1.00 98.12 86 PHE A O 1
ATOM 674 N N . ASN A 1 87 ? -1.044 4.772 15.214 1.00 96.69 87 ASN A N 1
ATOM 675 C CA . ASN A 1 87 ? 0.020 5.270 16.067 1.00 96.69 87 ASN A CA 1
ATOM 676 C C . ASN A 1 87 ? -0.191 4.748 17.492 1.00 96.69 87 ASN A C 1
ATOM 678 O O . ASN A 1 87 ?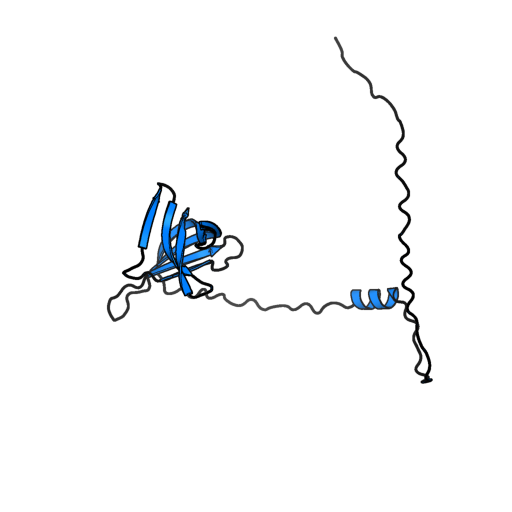 -1.128 5.161 18.174 1.00 96.69 87 ASN A O 1
ATOM 682 N N . ASN A 1 88 ? 0.701 3.866 17.945 1.00 94.31 88 ASN A N 1
ATOM 683 C CA . ASN A 1 88 ? 0.613 3.264 19.276 1.00 94.31 88 ASN A CA 1
ATOM 684 C C . ASN A 1 88 ? 0.859 4.284 20.407 1.00 94.31 88 ASN A C 1
ATOM 686 O O . ASN A 1 88 ? 0.266 4.186 21.475 1.00 94.31 88 ASN A O 1
ATOM 690 N N . THR A 1 89 ? 1.684 5.307 20.177 1.00 95.81 89 THR A N 1
ATOM 691 C CA . THR A 1 89 ? 1.985 6.330 21.190 1.00 95.81 89 THR A CA 1
ATOM 692 C C . THR A 1 89 ? 0.786 7.236 21.452 1.00 95.81 89 THR A C 1
ATOM 694 O O . THR A 1 89 ? 0.476 7.540 22.598 1.00 95.81 89 THR A O 1
ATOM 697 N N . THR A 1 90 ? 0.100 7.672 20.394 1.00 96.88 90 THR A N 1
ATOM 698 C CA . THR A 1 90 ? -1.048 8.588 20.504 1.00 96.88 90 THR A CA 1
ATOM 699 C C . THR A 1 90 ? -2.400 7.878 20.493 1.00 96.88 90 THR A C 1
ATOM 701 O O . THR A 1 90 ? -3.424 8.546 20.611 1.00 96.88 90 THR A O 1
ATOM 704 N N . GLN A 1 91 ? -2.416 6.549 20.337 1.00 96.81 91 GLN A N 1
ATOM 705 C CA . GLN A 1 91 ? -3.624 5.723 20.214 1.00 96.81 91 GLN A CA 1
ATOM 706 C C . GLN A 1 91 ? -4.593 6.264 19.146 1.00 96.81 91 GLN A C 1
ATOM 708 O O . GLN A 1 91 ? -5.802 6.355 19.355 1.00 96.81 91 GLN A O 1
ATOM 713 N N . SER A 1 92 ? -4.058 6.669 17.989 1.00 97.38 92 SER A N 1
ATOM 714 C CA . SER A 1 92 ? -4.829 7.350 16.942 1.00 97.38 92 SER A CA 1
ATOM 715 C C . SER A 1 92 ? -4.486 6.868 15.534 1.00 97.38 92 SER A C 1
ATOM 717 O O . SER A 1 92 ? -3.433 6.277 15.292 1.00 97.38 92 SER A O 1
ATOM 719 N N . TRP A 1 93 ? -5.391 7.129 14.588 1.00 97.81 93 TRP A N 1
ATOM 720 C CA . TRP A 1 93 ? -5.217 6.804 13.173 1.00 97.81 93 TRP A CA 1
ATOM 721 C C . TRP A 1 93 ? -4.689 8.012 12.404 1.00 97.81 93 TRP A C 1
ATOM 723 O O . TRP A 1 93 ? -5.316 9.069 12.396 1.00 97.81 93 TRP A O 1
ATOM 733 N N . THR A 1 94 ? -3.564 7.842 11.713 1.00 97.69 94 THR A N 1
ATOM 734 C CA . THR A 1 94 ? -2.996 8.862 10.821 1.00 97.69 94 THR A CA 1
ATOM 735 C C . THR A 1 94 ? -3.231 8.459 9.370 1.00 97.69 94 THR A C 1
ATOM 737 O O . THR A 1 94 ? -2.897 7.340 8.985 1.00 97.69 94 THR A O 1
ATOM 740 N N . GLU A 1 95 ? -3.798 9.345 8.546 1.00 98.00 95 GLU A N 1
ATOM 741 C CA . GLU A 1 95 ? -3.969 9.069 7.113 1.00 98.00 95 GLU A CA 1
ATOM 742 C C . GLU A 1 95 ? -2.594 8.951 6.444 1.00 98.00 95 GLU A C 1
ATOM 744 O O . GLU A 1 95 ? -1.790 9.883 6.460 1.00 98.00 95 GLU A O 1
ATOM 749 N N . ARG A 1 96 ? -2.321 7.787 5.852 1.00 97.38 96 ARG A N 1
ATOM 750 C CA . ARG A 1 96 ? -1.088 7.523 5.105 1.00 97.38 96 ARG A CA 1
ATOM 751 C C . ARG A 1 96 ? -1.234 7.929 3.643 1.00 97.38 96 ARG A C 1
ATOM 753 O O . ARG A 1 96 ? -0.271 8.395 3.027 1.00 97.38 96 ARG A O 1
ATOM 760 N N . GLY A 1 97 ? -2.434 7.759 3.093 1.00 98.06 97 GLY A N 1
ATOM 761 C CA . GLY A 1 97 ? -2.735 8.171 1.735 1.00 98.06 97 GLY A CA 1
ATOM 762 C C . GLY A 1 97 ? -4.042 7.623 1.178 1.00 98.06 97 GLY A C 1
ATOM 763 O O . GLY A 1 97 ? -4.698 6.772 1.776 1.00 98.06 97 GLY A O 1
ATOM 764 N N . ARG A 1 98 ? -4.395 8.102 -0.014 1.00 98.44 98 ARG A N 1
ATOM 765 C CA . ARG A 1 98 ? -5.567 7.673 -0.782 1.00 98.44 98 ARG A CA 1
ATOM 766 C C . ARG A 1 98 ? -5.130 7.255 -2.169 1.00 98.44 98 ARG A C 1
ATOM 768 O O . ARG A 1 98 ? -4.358 7.964 -2.812 1.00 98.44 98 ARG A O 1
ATOM 775 N N . GLY A 1 99 ? -5.670 6.150 -2.656 1.00 98.31 99 GLY A N 1
ATOM 776 C CA . GLY A 1 99 ? -5.402 5.688 -4.004 1.00 98.31 99 GLY A CA 1
ATOM 777 C C . GLY A 1 99 ? -5.848 4.256 -4.214 1.00 98.31 99 GLY A C 1
ATOM 778 O O . GLY A 1 99 ? -6.744 3.754 -3.542 1.00 98.31 99 GLY A O 1
ATOM 779 N N . ILE A 1 100 ? -5.218 3.604 -5.182 1.00 98.19 100 ILE A N 1
ATOM 780 C CA . ILE A 1 100 ? -5.583 2.248 -5.570 1.00 98.19 100 ILE A CA 1
ATOM 781 C C . ILE A 1 100 ? -4.715 1.261 -4.795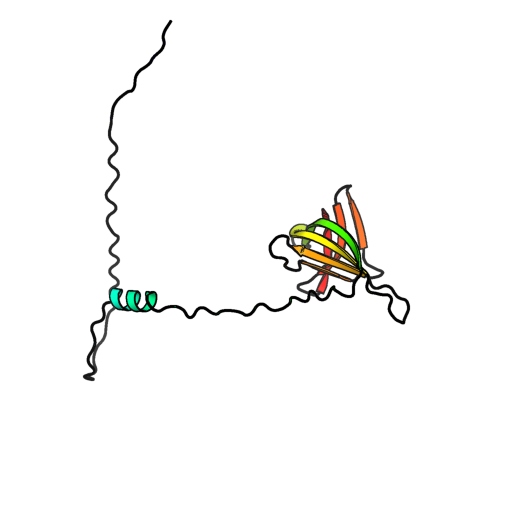 1.00 98.19 100 ILE A C 1
ATOM 783 O O . ILE A 1 100 ? -3.494 1.250 -4.967 1.00 98.19 100 ILE A O 1
ATOM 787 N N . LEU A 1 101 ? -5.356 0.427 -3.979 1.00 98.25 101 LEU A N 1
ATOM 788 C CA . LEU A 1 101 ? -4.756 -0.758 -3.383 1.00 98.25 101 LEU A CA 1
ATOM 789 C C . LEU A 1 101 ? -4.874 -1.929 -4.357 1.00 98.25 101 LEU A C 1
ATOM 791 O O . LEU A 1 101 ? -5.939 -2.180 -4.933 1.00 98.25 101 LEU A O 1
ATOM 795 N N . ARG A 1 102 ? -3.769 -2.650 -4.522 1.00 98.19 102 ARG A N 1
ATOM 796 C CA . ARG A 1 102 ? -3.661 -3.850 -5.339 1.00 98.19 102 ARG A CA 1
ATOM 797 C C . ARG A 1 102 ? -3.199 -5.035 -4.504 1.00 98.19 102 ARG A C 1
ATOM 799 O O . ARG A 1 102 ? -2.285 -4.885 -3.697 1.00 98.19 102 ARG A O 1
ATOM 806 N N . LEU A 1 103 ? -3.806 -6.193 -4.744 1.00 97.69 103 LEU A N 1
ATOM 807 C CA . LEU A 1 103 ? -3.227 -7.492 -4.404 1.00 97.69 103 LEU A CA 1
ATOM 808 C C . LEU A 1 103 ? -2.619 -8.061 -5.679 1.00 97.69 103 LEU A C 1
ATOM 810 O O . LEU A 1 103 ? -3.333 -8.208 -6.675 1.00 97.69 103 LEU A O 1
ATOM 814 N N . ASN A 1 104 ? -1.327 -8.353 -5.639 1.00 97.19 104 ASN A N 1
ATOM 815 C CA . ASN A 1 104 ? -0.604 -8.946 -6.750 1.00 97.19 104 ASN A CA 1
ATOM 816 C C . ASN A 1 104 ? -0.037 -10.307 -6.349 1.00 97.19 104 ASN A C 1
ATOM 818 O O . ASN A 1 104 ? 0.528 -10.427 -5.261 1.00 97.19 104 ASN A O 1
ATOM 822 N N . ASP A 1 105 ? -0.119 -11.269 -7.262 1.00 95.25 105 ASP A N 1
ATOM 823 C CA . ASP A 1 105 ? 0.510 -12.581 -7.156 1.00 95.25 105 ASP A CA 1
ATOM 824 C C . ASP A 1 105 ? 1.711 -12.660 -8.103 1.00 95.25 105 ASP A C 1
ATOM 826 O O . ASP A 1 105 ? 1.641 -12.271 -9.271 1.00 95.25 105 ASP A O 1
ATOM 830 N N . THR A 1 106 ? 2.828 -13.184 -7.613 1.00 89.81 106 THR A N 1
ATOM 831 C CA . THR A 1 106 ? 3.967 -13.563 -8.448 1.00 89.81 106 THR A CA 1
ATOM 832 C C . THR A 1 106 ? 3.636 -14.848 -9.205 1.00 89.81 106 THR A C 1
ATOM 834 O O . THR A 1 106 ? 2.970 -15.742 -8.673 1.00 89.81 106 THR A O 1
ATOM 837 N N . ALA A 1 107 ? 4.133 -14.961 -10.441 1.00 75.69 107 ALA A N 1
ATOM 838 C CA . ALA A 1 107 ? 4.104 -16.221 -11.172 1.00 75.69 107 ALA A CA 1
ATOM 839 C C . ALA A 1 107 ? 4.675 -17.353 -10.302 1.00 75.69 107 ALA A C 1
ATOM 841 O O . ALA A 1 107 ? 5.652 -17.167 -9.575 1.00 75.69 107 ALA A O 1
ATOM 842 N N . ARG A 1 108 ? 4.023 -18.517 -10.358 1.00 69.44 108 ARG A N 1
ATOM 843 C CA . ARG A 1 108 ? 4.339 -19.681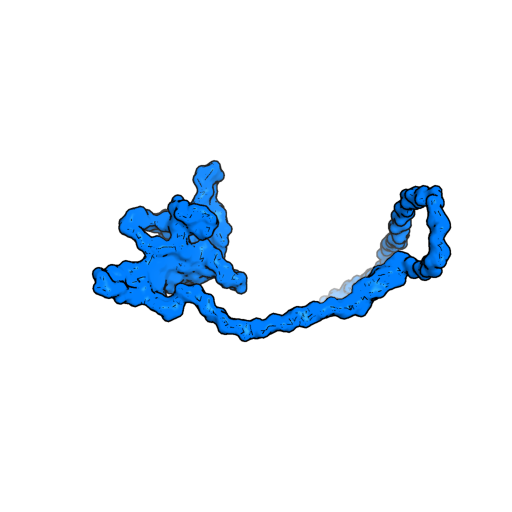 -9.528 1.00 69.44 108 ARG A CA 1
ATOM 844 C C . ARG A 1 108 ? 5.836 -19.989 -9.624 1.00 69.44 108 ARG A C 1
ATOM 846 O O . ARG A 1 108 ? 6.335 -20.231 -10.722 1.00 69.44 108 ARG A O 1
ATOM 853 N N . SER A 1 109 ? 6.541 -19.949 -8.494 1.00 66.94 109 SER A N 1
ATOM 854 C CA . SER A 1 109 ? 7.956 -20.317 -8.462 1.00 66.94 109 SER A CA 1
ATOM 855 C C . SER A 1 109 ? 8.128 -21.804 -8.782 1.00 66.94 109 SER A C 1
ATOM 857 O O . SER A 1 109 ? 7.187 -22.595 -8.682 1.00 66.94 109 SER A O 1
ATOM 859 N N . ASP A 1 110 ? 9.345 -22.189 -9.148 1.00 67.06 110 ASP A N 1
ATOM 860 C CA . ASP A 1 110 ? 9.792 -23.577 -9.316 1.00 67.06 110 ASP A CA 1
ATOM 861 C C . ASP A 1 110 ? 9.420 -24.493 -8.133 1.00 67.06 110 ASP A C 1
ATOM 863 O O . ASP A 1 110 ? 9.066 -25.654 -8.330 1.00 67.06 110 ASP A O 1
ATOM 867 N N . CYS A 1 111 ? 9.405 -23.956 -6.910 1.00 68.19 111 CYS A N 1
ATOM 868 C CA . CYS A 1 111 ? 8.980 -24.660 -5.699 1.00 68.19 111 CYS A CA 1
ATOM 869 C C . CYS A 1 111 ? 7.451 -24.727 -5.500 1.00 68.19 111 CYS A C 1
ATOM 871 O O . CYS A 1 111 ? 6.976 -25.233 -4.485 1.00 68.19 111 CYS A O 1
ATOM 873 N N . GLY A 1 112 ? 6.660 -24.208 -6.441 1.00 71.44 112 GLY A N 1
ATOM 874 C CA . GLY A 1 112 ? 5.201 -24.291 -6.447 1.00 71.44 112 GLY A CA 1
ATOM 875 C C . GLY A 1 112 ? 4.479 -23.299 -5.531 1.00 71.44 112 GLY A C 1
ATOM 876 O O . GLY A 1 112 ? 3.246 -23.275 -5.559 1.00 71.44 112 GLY A O 1
ATOM 877 N N . THR A 1 113 ? 5.210 -22.489 -4.758 1.00 78.31 113 THR A N 1
ATOM 878 C CA . THR A 1 113 ? 4.647 -21.540 -3.786 1.00 78.31 113 THR A CA 1
ATOM 879 C C . THR A 1 113 ? 4.242 -20.239 -4.479 1.00 78.31 113 THR A C 1
ATOM 881 O O . THR A 1 113 ? 5.065 -19.572 -5.103 1.00 78.31 113 THR A O 1
ATOM 884 N N . LEU A 1 114 ? 2.969 -19.858 -4.366 1.00 84.12 114 LEU A N 1
ATOM 885 C CA . LEU A 1 114 ? 2.498 -18.542 -4.800 1.00 84.12 114 LEU A CA 1
ATOM 886 C C . LEU A 1 114 ? 2.944 -17.494 -3.778 1.00 84.12 114 LEU A C 1
ATOM 888 O O . LEU A 1 114 ? 2.749 -17.675 -2.576 1.00 84.12 114 LEU A O 1
ATOM 892 N N . GLN A 1 115 ? 3.559 -16.411 -4.249 1.00 91.56 115 GLN A N 1
ATOM 893 C CA . GLN A 1 115 ? 3.967 -15.295 -3.402 1.00 91.56 115 GLN A CA 1
ATOM 894 C C . GLN A 1 115 ? 3.087 -14.091 -3.732 1.00 91.56 115 GLN A C 1
ATOM 896 O O . GLN A 1 115 ? 3.027 -13.677 -4.884 1.00 91.56 115 GLN A O 1
ATOM 901 N N . SER A 1 116 ? 2.414 -13.535 -2.729 1.00 95.31 116 SER A N 1
ATOM 902 C CA . SER A 1 116 ? 1.470 -12.429 -2.914 1.00 95.31 116 SER A CA 1
ATOM 903 C C . SER A 1 116 ? 1.902 -11.197 -2.127 1.00 95.31 116 SER A C 1
ATOM 905 O O . SER A 1 116 ? 2.544 -11.311 -1.076 1.00 95.31 116 SER A O 1
ATOM 907 N N . ARG A 1 117 ? 1.531 -10.005 -2.601 1.00 97.06 117 ARG A N 1
ATOM 908 C CA . ARG A 1 117 ? 1.778 -8.741 -1.895 1.00 97.06 117 ARG A CA 1
ATOM 909 C C . ARG A 1 117 ? 0.678 -7.705 -2.089 1.00 97.06 117 ARG A C 1
ATOM 911 O O . ARG A 1 117 ? 0.048 -7.624 -3.142 1.00 97.06 117 ARG A O 1
ATOM 918 N N . LEU A 1 118 ? 0.497 -6.880 -1.063 1.00 98.06 118 LEU A N 1
ATOM 919 C CA . LEU A 1 118 ? -0.312 -5.670 -1.092 1.00 98.06 118 LEU A CA 1
ATOM 920 C C . LEU A 1 118 ? 0.547 -4.481 -1.517 1.00 98.06 118 LEU A C 1
ATOM 922 O O . LEU A 1 118 ? 1.601 -4.228 -0.931 1.00 98.06 118 LEU A O 1
ATOM 926 N N . ILE A 1 119 ? 0.071 -3.727 -2.503 1.00 98.00 119 ILE A N 1
ATOM 927 C CA . ILE A 1 119 ? 0.747 -2.545 -3.041 1.00 98.00 119 ILE A CA 1
ATOM 928 C C . ILE A 1 119 ? -0.253 -1.401 -3.126 1.00 98.00 119 ILE A C 1
ATOM 930 O O . ILE A 1 119 ? -1.339 -1.564 -3.680 1.00 98.00 119 ILE A O 1
ATOM 934 N N . MET A 1 120 ? 0.112 -0.220 -2.638 1.00 98.31 120 MET A N 1
ATOM 935 C CA . MET A 1 120 ? -0.718 0.975 -2.781 1.00 98.31 120 MET A CA 1
ATOM 936 C C . MET A 1 120 ? 0.129 2.192 -3.123 1.00 98.31 120 MET A C 1
ATOM 938 O O . MET A 1 120 ? 1.183 2.424 -2.526 1.00 98.31 120 MET A O 1
ATOM 942 N N . ARG A 1 121 ? -0.356 2.996 -4.073 1.00 97.81 121 ARG A N 1
ATOM 943 C CA . ARG A 1 121 ? 0.242 4.280 -4.458 1.00 97.81 121 ARG A CA 1
ATOM 944 C C . ARG A 1 121 ? -0.750 5.411 -4.236 1.00 97.81 121 ARG A C 1
ATOM 946 O O . ARG A 1 121 ? -1.948 5.237 -4.455 1.00 97.81 121 ARG A O 1
ATOM 953 N N . ASN A 1 122 ? -0.237 6.572 -3.844 1.00 97.44 122 ASN A N 1
ATOM 954 C CA . ASN A 1 122 ? -1.041 7.779 -3.715 1.00 97.44 122 ASN A CA 1
ATOM 955 C C . ASN A 1 122 ? -1.582 8.229 -5.076 1.00 97.44 122 ASN A C 1
ATOM 957 O O . ASN A 1 122 ? -0.855 8.282 -6.070 1.00 97.44 122 ASN A O 1
ATOM 961 N N . GLN A 1 123 ? -2.855 8.609 -5.103 1.00 97.12 123 GLN A N 1
ATOM 962 C CA . GLN A 1 123 ? -3.474 9.232 -6.262 1.00 97.12 123 GLN A CA 1
ATOM 963 C C . GLN A 1 123 ? -2.812 10.595 -6.534 1.00 97.12 123 GLN A C 1
ATOM 965 O O . GLN A 1 123 ? -2.567 11.376 -5.617 1.00 97.12 123 GLN A O 1
ATOM 970 N N . GLY A 1 124 ? -2.502 10.880 -7.800 1.00 95.94 124 GLY A N 1
ATOM 971 C CA . GLY A 1 124 ? -1.830 12.113 -8.223 1.00 95.94 124 GLY A CA 1
ATOM 972 C C . GLY A 1 124 ? -0.306 12.006 -8.194 1.00 95.94 124 GLY A C 1
ATOM 973 O O . GLY A 1 124 ? 0.315 12.066 -9.247 1.00 95.94 124 GLY A O 1
ATOM 974 N N . SER A 1 125 ? 0.304 11.802 -7.019 1.00 96.19 125 SER A N 1
ATOM 975 C CA . SER A 1 125 ? 1.775 11.748 -6.903 1.00 96.19 125 SER A CA 1
ATOM 976 C C . SER A 1 125 ? 2.394 10.400 -7.273 1.00 96.19 125 SER A C 1
ATOM 978 O O . SER A 1 125 ? 3.607 10.317 -7.434 1.00 96.19 125 SER A O 1
ATOM 980 N N . LEU A 1 126 ? 1.588 9.333 -7.354 1.00 95.12 126 LEU A N 1
ATOM 981 C CA . LEU A 1 126 ? 2.020 7.953 -7.623 1.00 95.12 126 LEU A CA 1
ATOM 982 C C . LEU A 1 126 ? 3.083 7.413 -6.643 1.00 95.12 126 LEU A C 1
ATOM 984 O O . LEU A 1 126 ? 3.662 6.343 -6.871 1.00 95.12 126 LEU A O 1
ATOM 988 N N . ARG A 1 127 ? 3.302 8.118 -5.522 1.00 96.00 127 ARG A N 1
ATOM 989 C CA . ARG A 1 127 ? 4.220 7.721 -4.452 1.00 96.00 127 ARG A CA 1
ATOM 990 C C . ARG A 1 127 ? 3.744 6.411 -3.839 1.00 96.00 127 ARG A C 1
ATOM 992 O O . ARG A 1 127 ? 2.580 6.308 -3.456 1.00 96.00 127 ARG A O 1
ATOM 999 N N . LEU A 1 128 ? 4.643 5.438 -3.720 1.00 97.19 128 LEU A N 1
ATOM 1000 C CA . LEU A 1 128 ? 4.389 4.184 -3.016 1.00 97.19 128 LEU A CA 1
ATOM 1001 C C . LEU A 1 128 ? 4.139 4.468 -1.528 1.00 97.19 128 LEU A C 1
ATOM 1003 O O . LEU A 1 128 ? 4.930 5.161 -0.892 1.00 97.19 128 LEU A O 1
ATOM 1007 N N . ILE A 1 129 ? 3.019 3.978 -0.999 1.00 97.81 129 ILE A N 1
ATOM 1008 C CA . ILE A 1 129 ? 2.603 4.191 0.398 1.00 97.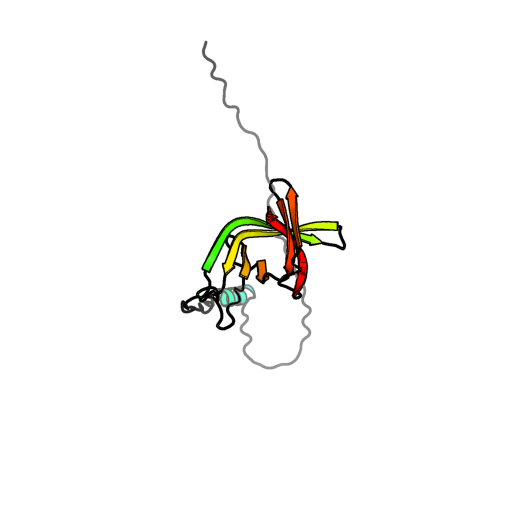81 129 ILE A CA 1
ATOM 1009 C C . ILE A 1 129 ? 2.346 2.889 1.166 1.00 97.81 129 ILE A C 1
ATOM 1011 O O . ILE A 1 129 ? 2.278 2.930 2.391 1.00 97.81 129 ILE A O 1
ATOM 1015 N N . LEU A 1 130 ? 2.250 1.754 0.464 1.00 98.31 130 LEU A N 1
ATOM 1016 C CA . LEU A 1 130 ? 2.254 0.405 1.030 1.00 98.31 130 LEU A CA 1
ATOM 1017 C C . LEU A 1 130 ? 2.930 -0.553 0.044 1.00 98.31 130 LEU A C 1
ATOM 1019 O O . LEU A 1 130 ? 2.642 -0.493 -1.153 1.00 98.31 130 LEU A O 1
ATOM 1023 N N . ASN A 1 131 ? 3.795 -1.430 0.546 1.00 97.75 131 ASN A N 1
ATOM 1024 C CA . ASN A 1 131 ? 4.367 -2.561 -0.185 1.00 97.75 131 ASN A CA 1
ATOM 1025 C C . ASN A 1 131 ? 4.676 -3.669 0.822 1.00 97.75 131 ASN A C 1
ATOM 1027 O O . ASN A 1 131 ? 5.754 -3.694 1.410 1.00 97.75 131 ASN A O 1
ATOM 1031 N N . SER A 1 132 ? 3.706 -4.546 1.055 1.00 97.75 132 SER A N 1
ATOM 1032 C CA . SER A 1 132 ? 3.810 -5.600 2.062 1.00 97.75 132 SER A CA 1
ATOM 1033 C C . SER A 1 132 ? 3.560 -6.949 1.419 1.00 97.75 132 SER A C 1
ATOM 1035 O O . SER A 1 132 ? 2.481 -7.183 0.876 1.00 97.75 132 SER A O 1
ATOM 1037 N N . LYS A 1 133 ? 4.532 -7.858 1.510 1.00 96.50 133 LYS A N 1
ATOM 1038 C CA . LYS A 1 133 ? 4.293 -9.272 1.193 1.00 96.50 133 LYS A CA 1
ATOM 1039 C C . LYS A 1 133 ? 3.274 -9.843 2.177 1.00 96.50 133 LYS A C 1
ATOM 1041 O O . LYS A 1 133 ? 3.201 -9.370 3.309 1.00 96.50 133 LYS A O 1
ATOM 1046 N N . LEU A 1 134 ? 2.495 -10.828 1.745 1.00 95.69 134 LEU A N 1
ATOM 1047 C CA . LEU A 1 134 ? 1.675 -11.627 2.652 1.00 95.69 134 LEU A CA 1
ATOM 1048 C C . LEU A 1 134 ? 2.560 -12.667 3.355 1.00 95.69 134 LEU A C 1
ATOM 1050 O O . LEU A 1 134 ? 3.486 -13.212 2.751 1.00 95.69 134 LEU A O 1
ATOM 1054 N N . TRP A 1 135 ? 2.265 -12.952 4.623 1.00 94.62 135 TRP A N 1
ATOM 1055 C CA . TRP A 1 135 ? 2.912 -14.009 5.405 1.00 94.62 135 TRP A CA 1
ATOM 1056 C C . TRP A 1 135 ? 1.878 -14.753 6.260 1.00 94.62 135 TRP A C 1
ATOM 1058 O O . TRP A 1 135 ? 0.773 -14.262 6.477 1.00 94.62 135 TRP A O 1
ATOM 1068 N N . ALA A 1 136 ? 2.226 -15.950 6.741 1.00 92.50 136 ALA A N 1
ATOM 1069 C CA . ALA A 1 136 ? 1.273 -16.856 7.390 1.00 92.50 136 ALA A CA 1
ATOM 1070 C C . ALA A 1 136 ? 0.645 -16.293 8.682 1.00 92.50 136 ALA A C 1
ATOM 1072 O O . ALA A 1 136 ? -0.497 -16.609 8.992 1.00 92.50 136 ALA A O 1
ATOM 1073 N N . GLN A 1 137 ? 1.375 -15.458 9.423 1.00 95.19 137 GLN A N 1
ATOM 1074 C CA . GLN A 1 137 ? 0.940 -14.834 10.680 1.00 95.19 137 GLN A CA 1
ATOM 1075 C C . GLN A 1 137 ? 0.411 -13.404 10.483 1.00 95.19 137 GLN A C 1
ATOM 1077 O O . GLN A 1 137 ? 0.368 -12.627 11.435 1.00 95.19 137 GLN A O 1
ATOM 1082 N N . MET A 1 138 ? 0.087 -13.011 9.251 1.00 96.62 138 MET A N 1
ATOM 1083 C CA . MET A 1 138 ? -0.505 -11.705 8.987 1.00 96.62 138 MET A CA 1
ATOM 1084 C C . MET A 1 138 ? -1.919 -11.673 9.568 1.00 96.62 138 MET A C 1
ATOM 1086 O O . MET A 1 138 ? -2.742 -12.540 9.279 1.00 96.62 138 MET A O 1
ATOM 1090 N N . GLU A 1 139 ? -2.202 -10.676 10.397 1.00 97.25 139 GLU A N 1
ATOM 1091 C CA . GLU A 1 139 ? -3.500 -10.530 11.046 1.00 97.25 139 GLU A CA 1
ATOM 1092 C C . GLU A 1 139 ? -4.386 -9.641 10.187 1.00 97.25 139 GLU A C 1
ATOM 1094 O O . GLU A 1 139 ? -3.962 -8.573 9.746 1.00 97.25 139 GLU A O 1
ATOM 1099 N N . ILE A 1 140 ? -5.620 -10.079 9.944 1.00 96.88 140 ILE A N 1
ATOM 1100 C CA . ILE A 1 140 ? -6.623 -9.320 9.202 1.00 96.88 140 ILE A CA 1
ATOM 1101 C C . ILE A 1 140 ? -7.934 -9.408 9.971 1.00 96.88 140 ILE A C 1
ATOM 1103 O O . ILE A 1 140 ? -8.445 -10.494 10.241 1.00 96.88 140 ILE A O 1
ATOM 1107 N N . GLN A 1 141 ? -8.505 -8.255 10.296 1.00 97.06 141 GLN A N 1
ATOM 1108 C CA . GLN A 1 141 ? -9.756 -8.148 11.024 1.00 97.06 141 GLN A CA 1
ATOM 1109 C C . GLN A 1 141 ? -10.695 -7.183 10.314 1.00 97.06 141 GLN A C 1
ATOM 1111 O O . GLN A 1 141 ? -10.359 -6.041 10.011 1.00 97.06 141 GLN A O 1
ATOM 1116 N N . ARG A 1 142 ? -11.940 -7.602 10.104 1.00 97.19 142 ARG A N 1
ATOM 1117 C CA . ARG A 1 142 ? -12.991 -6.681 9.676 1.00 97.19 142 ARG A CA 1
ATOM 1118 C C . ARG A 1 142 ? -13.435 -5.836 10.872 1.00 97.19 142 ARG A C 1
ATOM 1120 O O . ARG A 1 142 ? -14.195 -6.314 11.707 1.00 97.19 142 ARG A O 1
ATOM 1127 N N . ALA A 1 143 ? -12.976 -4.588 10.946 1.00 94.94 143 ALA A N 1
ATOM 1128 C CA . ALA A 1 143 ? -13.330 -3.675 12.033 1.00 94.94 143 ALA A CA 1
ATOM 1129 C C . ALA A 1 143 ? -14.800 -3.233 11.957 1.00 94.94 143 ALA A C 1
ATOM 1131 O O . ALA A 1 143 ? -15.474 -3.114 12.975 1.00 94.94 143 ALA A O 1
ATOM 1132 N N . ASN A 1 144 ? -15.315 -2.994 10.748 1.00 95.88 144 ASN A N 1
ATOM 1133 C CA . ASN A 1 144 ? -16.740 -2.773 10.503 1.00 95.88 144 ASN A CA 1
ATOM 1134 C C . ASN A 1 144 ? -17.089 -3.074 9.035 1.00 95.88 144 ASN A C 1
ATOM 1136 O O . ASN A 1 144 ? -16.290 -3.629 8.284 1.00 95.88 144 ASN A O 1
ATOM 1140 N N . HIS A 1 145 ? -18.301 -2.725 8.601 1.00 95.25 145 HIS A N 1
ATOM 1141 C CA . HIS A 1 145 ? -18.756 -3.052 7.253 1.00 95.25 145 HIS A CA 1
ATOM 1142 C C . HIS A 1 145 ? -17.987 -2.350 6.119 1.00 95.25 145 HIS A C 1
ATOM 1144 O O . HIS A 1 145 ? -17.999 -2.876 5.009 1.00 95.25 145 HIS A O 1
ATOM 1150 N N . LYS A 1 146 ? -17.320 -1.222 6.403 1.00 95.19 146 LYS A N 1
ATOM 1151 C CA . LYS A 1 146 ? -16.518 -0.428 5.454 1.00 95.19 146 LYS A CA 1
ATOM 1152 C C . LYS A 1 146 ? -15.015 -0.548 5.684 1.00 95.19 146 LYS A C 1
ATOM 1154 O O . LYS A 1 146 ? -14.252 -0.284 4.768 1.00 95.19 146 LYS A O 1
ATOM 1159 N N . ASN A 1 147 ? -14.604 -0.939 6.887 1.00 97.38 147 ASN A N 1
ATOM 1160 C CA . ASN A 1 147 ? -13.215 -0.855 7.298 1.00 97.38 147 ASN A CA 1
ATOM 1161 C C . ASN A 1 147 ? -12.620 -2.236 7.602 1.00 97.38 147 ASN A C 1
ATOM 1163 O O . ASN A 1 147 ? -13.205 -3.026 8.353 1.00 97.38 147 ASN A O 1
ATOM 1167 N N . VAL A 1 148 ? -11.411 -2.478 7.101 1.00 97.94 148 VAL A N 1
ATOM 1168 C CA . VAL A 1 148 ? -10.596 -3.667 7.397 1.00 97.94 148 VAL A CA 1
ATOM 1169 C C . VAL A 1 148 ? -9.293 -3.222 8.048 1.00 97.94 148 VAL A C 1
ATOM 1171 O O . VAL A 1 148 ? -8.617 -2.338 7.533 1.00 97.94 148 VAL A O 1
ATOM 1174 N N . GLN A 1 149 ? -8.953 -3.819 9.184 1.00 98.06 149 GLN A N 1
ATOM 1175 C CA . GLN A 1 149 ? -7.657 -3.689 9.835 1.00 98.06 149 GLN A CA 1
ATOM 1176 C C . GLN A 1 149 ? -6.758 -4.839 9.411 1.00 98.06 149 GLN A C 1
ATOM 1178 O O . GLN A 1 149 ? -7.225 -5.969 9.276 1.00 98.06 149 GLN A O 1
ATOM 1183 N N . LEU A 1 150 ? -5.478 -4.556 9.209 1.00 98.19 150 LEU A N 1
ATOM 1184 C CA . LEU A 1 150 ? -4.485 -5.585 8.942 1.00 98.19 150 LEU A CA 1
ATOM 1185 C C . LEU A 1 150 ? -3.120 -5.209 9.495 1.00 98.19 150 LEU A C 1
ATOM 1187 O O . LEU A 1 150 ? -2.799 -4.025 9.600 1.00 98.19 150 LEU A O 1
ATOM 1191 N N . THR A 1 151 ? -2.299 -6.205 9.803 1.00 98.38 151 THR A N 1
ATOM 1192 C CA . THR A 1 151 ? -0.869 -5.989 10.016 1.00 98.38 151 THR A CA 1
ATOM 1193 C C . THR A 1 151 ? -0.141 -6.009 8.679 1.00 98.38 151 THR A C 1
ATOM 1195 O O . THR A 1 151 ? -0.444 -6.823 7.816 1.00 98.38 151 THR A O 1
ATOM 1198 N N . ALA A 1 152 ? 0.803 -5.096 8.468 1.00 98.31 152 ALA A N 1
ATOM 1199 C CA . ALA A 1 152 ? 1.640 -5.058 7.268 1.00 98.31 152 ALA A CA 1
ATOM 1200 C C . ALA A 1 152 ? 3.033 -4.519 7.597 1.00 98.31 152 ALA A C 1
ATOM 1202 O O . ALA A 1 152 ? 3.226 -3.835 8.604 1.00 98.31 152 ALA A O 1
ATOM 1203 N N . THR A 1 153 ? 4.000 -4.821 6.735 1.00 98.06 153 THR A N 1
ATOM 1204 C CA . THR A 1 153 ? 5.342 -4.241 6.806 1.00 98.06 153 THR A CA 1
ATOM 1205 C C . THR A 1 153 ? 5.297 -2.780 6.364 1.00 98.06 153 THR A C 1
ATOM 1207 O O . THR A 1 153 ? 4.828 -2.471 5.265 1.00 98.06 153 THR A O 1
ATOM 1210 N N . ASP A 1 154 ? 5.775 -1.877 7.217 1.00 97.38 154 ASP A N 1
ATOM 1211 C CA . ASP A 1 154 ? 5.866 -0.456 6.895 1.00 97.38 154 ASP A CA 1
ATOM 1212 C C . ASP A 1 154 ? 7.037 -0.147 5.949 1.00 97.38 154 ASP A C 1
ATOM 1214 O O . ASP A 1 154 ? 8.047 -0.847 5.922 1.00 97.38 154 ASP A O 1
ATOM 1218 N N . LEU A 1 155 ? 6.904 0.923 5.163 1.00 96.19 155 LEU A N 1
ATOM 1219 C CA . LEU A 1 155 ? 7.912 1.315 4.170 1.00 96.19 155 LEU A CA 1
ATOM 1220 C C . LEU A 1 155 ? 9.134 2.018 4.773 1.00 96.19 155 LEU A C 1
ATOM 1222 O O . LEU A 1 155 ? 10.181 2.045 4.133 1.00 96.19 155 LEU A O 1
ATOM 1226 N N . GLU A 1 156 ? 8.984 2.665 5.932 1.00 93.69 156 GLU A N 1
ATOM 1227 C CA . GLU A 1 156 ? 10.031 3.532 6.485 1.00 93.69 156 GLU A CA 1
ATOM 1228 C C . GLU A 1 156 ? 11.040 2.739 7.316 1.00 93.69 156 GLU A C 1
ATOM 1230 O O . GLU A 1 156 ? 12.245 2.918 7.155 1.00 93.69 156 GLU A O 1
ATOM 1235 N N . ASP A 1 157 ? 10.555 1.840 8.172 1.00 95.12 157 ASP A N 1
ATOM 1236 C CA . ASP A 1 157 ? 11.378 1.094 9.130 1.00 95.12 157 ASP A CA 1
ATOM 1237 C C . ASP A 1 157 ? 11.290 -0.433 8.980 1.00 95.12 157 ASP A C 1
ATOM 1239 O O . ASP A 1 157 ? 11.938 -1.154 9.737 1.00 95.12 157 ASP A O 1
ATOM 1243 N N . TYR A 1 158 ? 10.510 -0.938 8.015 1.00 96.25 158 TYR A N 1
ATOM 1244 C CA . TYR A 1 158 ? 10.264 -2.370 7.792 1.00 96.25 158 TYR A CA 1
ATOM 1245 C C . TYR A 1 158 ? 9.691 -3.119 9.006 1.00 96.25 158 TYR A C 1
ATOM 1247 O O . TYR A 1 158 ? 9.683 -4.352 9.036 1.00 96.25 158 TYR A O 1
ATOM 1255 N N . SER A 1 159 ? 9.179 -2.396 10.002 1.00 96.81 159 SER A N 1
ATOM 1256 C CA . SER A 1 159 ? 8.498 -2.998 11.141 1.00 96.81 159 SER A CA 1
ATOM 1257 C C . SER A 1 159 ? 7.070 -3.397 10.769 1.00 96.81 159 SER A C 1
ATOM 1259 O O . SER A 1 159 ? 6.460 -2.856 9.842 1.00 96.81 159 SER A O 1
ATOM 1261 N N . ILE A 1 160 ? 6.523 -4.372 11.494 1.00 97.56 160 ILE A N 1
ATOM 1262 C CA . ILE A 1 160 ? 5.119 -4.757 11.356 1.00 97.56 160 ILE A CA 1
ATOM 1263 C C . ILE A 1 160 ? 4.274 -3.723 12.104 1.00 97.56 160 ILE A C 1
ATOM 1265 O O . ILE A 1 160 ? 4.422 -3.556 13.314 1.00 97.56 160 ILE A O 1
ATOM 1269 N N . LYS A 1 161 ? 3.375 -3.041 11.389 1.00 97.62 161 LYS A N 1
ATOM 1270 C CA . LYS A 1 161 ? 2.446 -2.050 11.950 1.00 97.62 161 LYS A CA 1
ATOM 1271 C C . LYS A 1 161 ? 1.001 -2.401 11.617 1.00 97.62 161 LYS A C 1
ATOM 1273 O O . LYS A 1 161 ? 0.734 -3.198 10.719 1.00 97.62 161 LYS A O 1
ATOM 1278 N N . ILE A 1 162 ? 0.066 -1.790 12.343 1.00 98.00 162 ILE A N 1
ATOM 1279 C CA . ILE A 1 162 ? -1.373 -1.961 12.129 1.00 98.00 162 ILE A CA 1
ATOM 1280 C C . ILE A 1 162 ? -1.871 -0.872 11.176 1.00 98.00 162 ILE A C 1
ATOM 1282 O O . ILE A 1 162 ? -1.708 0.324 11.431 1.00 98.00 162 ILE A O 1
ATOM 1286 N N . PHE A 1 163 ? -2.520 -1.296 10.100 1.00 98.44 163 PHE A N 1
ATOM 1287 C CA . PHE A 1 163 ? -3.126 -0.444 9.090 1.00 98.44 163 PHE A CA 1
ATOM 1288 C C . PHE A 1 163 ? -4.643 -0.614 9.065 1.00 98.44 163 PHE A C 1
ATOM 1290 O O . PHE A 1 163 ? -5.167 -1.673 9.404 1.00 98.44 163 PHE A O 1
ATOM 1297 N N . LEU A 1 164 ? -5.347 0.426 8.624 1.00 98.44 164 LEU A N 1
ATOM 1298 C CA . LEU A 1 164 ? -6.784 0.410 8.354 1.00 98.44 164 LEU A CA 1
ATOM 1299 C C . LEU A 1 164 ? -7.026 0.795 6.895 1.00 98.44 164 LEU A C 1
ATOM 1301 O O . LEU A 1 164 ? -6.537 1.828 6.437 1.00 98.44 164 LEU A O 1
ATOM 1305 N N . ILE A 1 165 ? -7.813 -0.012 6.194 1.00 98.25 165 ILE A N 1
ATOM 1306 C CA . ILE A 1 165 ? -8.323 0.246 4.846 1.00 98.25 165 ILE A CA 1
ATOM 1307 C C . ILE A 1 165 ? -9.785 0.679 4.965 1.00 98.25 165 ILE A C 1
ATOM 1309 O O . ILE A 1 165 ? -10.555 0.001 5.649 1.00 98.25 165 ILE A O 1
ATOM 1313 N N . GLN A 1 166 ? -10.154 1.781 4.303 1.00 96.88 166 GLN A N 1
ATOM 1314 C CA . GLN A 1 166 ? -11.510 2.354 4.262 1.00 96.88 166 GLN A CA 1
ATOM 1315 C C . GLN A 1 166 ? -11.932 2.753 2.846 1.00 96.88 166 GLN A C 1
ATOM 1317 O O . GLN A 1 166 ? -11.081 3.314 2.115 1.00 96.88 166 GLN A O 1
#

Organism: Chrysochloris asiatica (NCBI:txid185453)